Protein AF-A0A6B3MSD4-F1 (afdb_monomer_lite)

Foldseek 3Di:
DAFDWDWDDPPPDIDDIDTPDAGAPDDKDWDAPDPQKIKIWGQHPVRDIDIDMGD

Sequence (55 aa):
MGKVYCRSWDGSAWKNWKNLGGYSIAGVAAASWGPDRLDVFVVAGDHALHHKWMG

Structure (mmCIF, N/CA/C/O backbone):
data_AF-A0A6B3MSD4-F1
#
_entry.id   AF-A0A6B3MSD4-F1
#
loop_
_atom_site.group_PDB
_atom_site.id
_atom_site.type_symbol
_atom_site.label_atom_id
_atom_site.label_alt_id
_atom_site.label_comp_id
_atom_site.label_asym_id
_atom_site.label_entity_id
_atom_site.label_seq_id
_atom_site.pdbx_PDB_ins_code
_atom_site.Cartn_x
_atom_site.Cartn_y
_atom_site.Cartn_z
_atom_site.occupancy
_atom_site.B_iso_or_equiv
_atom_site.auth_seq_id
_atom_site.auth_comp_id
_atom_site.auth_asym_id
_atom_site.auth_atom_id
_atom_site.pdbx_PDB_model_num
ATOM 1 N N . MET A 1 1 ? 4.438 12.833 -10.677 1.00 82.19 1 MET A N 1
ATOM 2 C CA . MET A 1 1 ? 4.887 11.823 -9.693 1.00 82.19 1 MET A CA 1
ATOM 3 C C . MET A 1 1 ? 4.269 12.162 -8.349 1.00 82.19 1 MET A C 1
ATOM 5 O O . MET A 1 1 ? 4.523 13.247 -7.840 1.00 82.19 1 MET A O 1
ATOM 9 N N . GLY A 1 2 ? 3.405 11.296 -7.823 1.00 90.75 2 GLY A N 1
ATOM 10 C CA . GLY A 1 2 ? 2.660 11.550 -6.586 1.00 90.75 2 GLY A CA 1
ATOM 11 C C . GLY A 1 2 ? 3.289 10.844 -5.391 1.00 90.75 2 GLY A C 1
ATOM 12 O O . GLY A 1 2 ? 3.633 9.668 -5.481 1.00 90.75 2 GLY A O 1
ATOM 13 N N . LYS A 1 3 ? 3.442 11.544 -4.265 1.00 94.94 3 LYS A N 1
ATOM 14 C CA . LYS A 1 3 ? 3.799 10.908 -2.989 1.00 94.94 3 LYS A CA 1
ATOM 15 C C . LYS A 1 3 ? 2.642 10.033 -2.506 1.00 94.94 3 LYS A C 1
ATOM 17 O O . LYS A 1 3 ? 1.479 10.370 -2.713 1.00 94.94 3 LYS A O 1
ATOM 22 N N . VAL A 1 4 ? 2.973 8.923 -1.856 1.00 94.81 4 VAL A N 1
ATOM 23 C CA . VAL A 1 4 ? 1.994 7.941 -1.384 1.0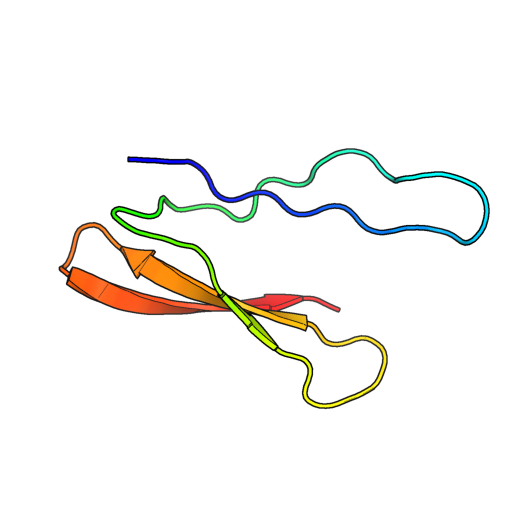0 94.81 4 VAL A CA 1
ATOM 24 C C . VAL A 1 4 ? 1.863 8.086 0.128 1.00 94.81 4 VAL A C 1
ATOM 26 O O . VAL A 1 4 ? 2.859 8.035 0.854 1.00 94.81 4 VAL A O 1
ATOM 29 N N . TYR A 1 5 ? 0.637 8.292 0.601 1.00 95.56 5 TYR A N 1
ATOM 30 C CA . TYR A 1 5 ? 0.321 8.467 2.016 1.00 95.56 5 TYR A CA 1
ATOM 31 C C . TYR A 1 5 ? -0.770 7.488 2.439 1.00 95.56 5 TYR A C 1
ATOM 33 O O . TYR A 1 5 ? -1.629 7.131 1.635 1.00 95.56 5 TYR A O 1
ATOM 41 N N . CYS A 1 6 ? -0.773 7.103 3.712 1.00 93.56 6 CYS A N 1
ATOM 42 C CA . CYS A 1 6 ? -1.900 6.411 4.330 1.00 9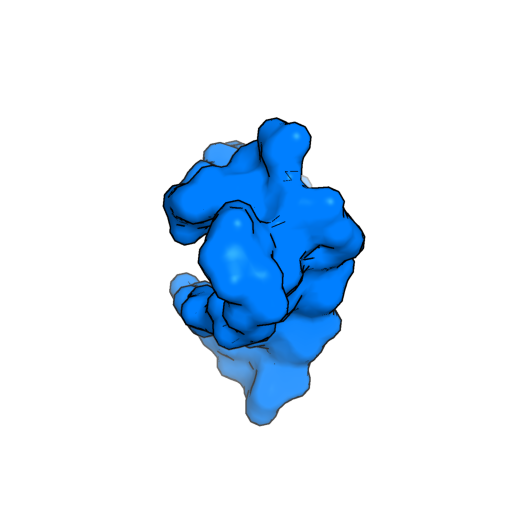3.56 6 CYS A CA 1
ATOM 43 C C . CYS A 1 6 ? -2.329 7.111 5.618 1.00 93.56 6 CYS A C 1
ATOM 45 O O . CYS A 1 6 ? -1.562 7.853 6.229 1.00 93.56 6 CYS A O 1
ATOM 47 N N . ARG A 1 7 ? -3.561 6.858 6.043 1.00 94.56 7 ARG A N 1
ATOM 48 C CA . ARG A 1 7 ? -4.042 7.158 7.391 1.00 94.56 7 ARG A CA 1
ATOM 49 C C . ARG A 1 7 ? -5.022 6.073 7.806 1.00 94.56 7 ARG A C 1
ATOM 51 O O . ARG A 1 7 ? -5.659 5.469 6.945 1.00 94.56 7 ARG A O 1
ATOM 58 N N . SER A 1 8 ? -5.148 5.849 9.105 1.00 92.88 8 SER A N 1
ATOM 59 C CA . SER A 1 8 ? -6.074 4.872 9.671 1.00 92.88 8 SER A CA 1
ATOM 60 C C . SER A 1 8 ? -7.071 5.536 10.613 1.00 92.88 8 SER A C 1
ATOM 62 O O . SER A 1 8 ? -6.821 6.619 11.147 1.00 92.88 8 SER A O 1
ATOM 64 N N . TRP A 1 9 ? -8.218 4.885 10.769 1.00 92.56 9 TRP A N 1
ATOM 65 C CA . TRP A 1 9 ? -9.242 5.237 11.743 1.00 92.56 9 TRP A CA 1
ATOM 66 C C . TRP A 1 9 ? -8.937 4.536 13.067 1.00 92.56 9 TRP A C 1
ATOM 68 O O . TRP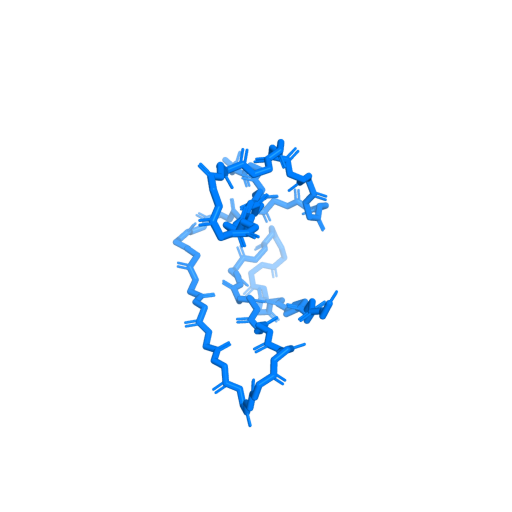 A 1 9 ? -8.602 3.353 13.060 1.00 92.56 9 TRP A O 1
ATOM 78 N N . ASP A 1 10 ? -9.034 5.246 14.188 1.00 92.75 10 ASP A N 1
ATOM 79 C CA . ASP A 1 10 ? -8.772 4.681 15.521 1.00 92.75 10 ASP A CA 1
ATOM 80 C C . ASP A 1 10 ? -10.032 4.250 16.289 1.00 92.75 10 ASP A C 1
ATOM 82 O O . ASP A 1 10 ? -9.936 3.826 17.437 1.00 92.75 10 ASP A O 1
ATOM 86 N N . GLY A 1 11 ? -11.206 4.344 15.662 1.00 96.25 11 GLY A N 1
ATOM 87 C CA . GLY A 1 11 ? -12.503 4.110 16.302 1.00 96.25 11 GLY A CA 1
ATOM 88 C C . GLY A 1 11 ? -13.266 5.402 16.600 1.00 96.25 11 GLY A C 1
ATOM 89 O O . GLY A 1 11 ? -14.488 5.361 16.713 1.00 96.25 11 GLY A O 1
ATOM 90 N N . SER A 1 12 ? -12.579 6.546 16.646 1.00 97.62 12 SER A N 1
ATOM 91 C CA . SER A 1 12 ? -13.158 7.846 17.010 1.00 97.62 12 SER A CA 1
ATOM 92 C C . SER A 1 12 ? -12.719 9.005 16.109 1.00 97.62 12 SER A C 1
ATOM 94 O O . SER A 1 12 ? -13.482 9.949 15.900 1.00 97.62 12 SER A O 1
ATOM 96 N N . ALA A 1 13 ? -11.511 8.927 15.549 1.00 97.38 13 ALA A N 1
ATOM 97 C CA . ALA A 1 13 ? -10.926 9.930 14.681 1.00 97.38 13 ALA A CA 1
ATOM 98 C C . ALA A 1 13 ? -10.004 9.296 13.626 1.00 97.38 13 ALA A C 1
ATOM 100 O O . ALA A 1 13 ? -9.509 8.171 13.744 1.00 97.38 13 ALA A O 1
ATOM 101 N N . TRP A 1 14 ? -9.753 10.057 12.559 1.00 96.50 14 TRP A N 1
ATOM 102 C CA . TRP A 1 14 ? -8.694 9.734 11.610 1.00 96.50 14 TRP A CA 1
ATOM 103 C C . TRP A 1 14 ? -7.352 10.164 12.192 1.00 96.50 14 TRP A C 1
ATOM 105 O O . TRP A 1 14 ? -7.178 11.328 12.554 1.00 96.50 14 TRP A O 1
ATOM 115 N N . LYS A 1 15 ? -6.374 9.256 12.202 1.00 95.62 15 LYS A N 1
ATOM 116 C CA . LYS A 1 15 ? -4.988 9.602 12.527 1.00 95.62 15 LYS A CA 1
ATOM 117 C C . LYS A 1 15 ? -4.386 10.518 11.455 1.00 95.62 15 LYS A C 1
ATOM 119 O O . LYS A 1 15 ? -4.871 10.601 10.322 1.00 95.62 15 LYS A O 1
ATOM 124 N N . ASN A 1 16 ? -3.281 11.171 11.809 1.0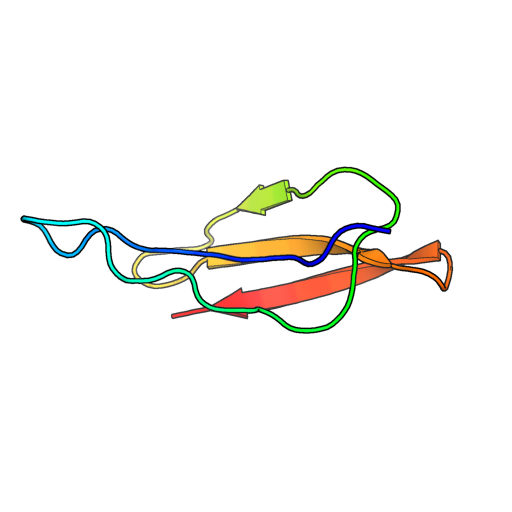0 97.69 16 ASN A N 1
ATOM 125 C CA . ASN A 1 16 ? -2.495 11.969 10.871 1.00 97.69 16 ASN A CA 1
ATOM 126 C C . ASN A 1 16 ? -2.025 11.130 9.674 1.00 97.69 16 ASN A C 1
ATOM 128 O O . ASN A 1 16 ? -1.726 9.941 9.799 1.00 97.69 16 ASN A O 1
ATOM 132 N N . TRP A 1 17 ? -1.922 11.778 8.514 1.00 96.31 17 TRP A N 1
ATOM 133 C CA . TRP A 1 17 ? -1.357 11.163 7.318 1.00 96.31 17 TRP A CA 1
ATOM 134 C C . TRP A 1 17 ? 0.102 10.756 7.545 1.00 96.31 17 TRP A C 1
ATOM 136 O O . TRP A 1 17 ? 0.932 11.558 7.971 1.00 96.31 17 TRP A O 1
ATOM 146 N N . LYS A 1 18 ? 0.426 9.512 7.201 1.00 95.38 18 LYS A N 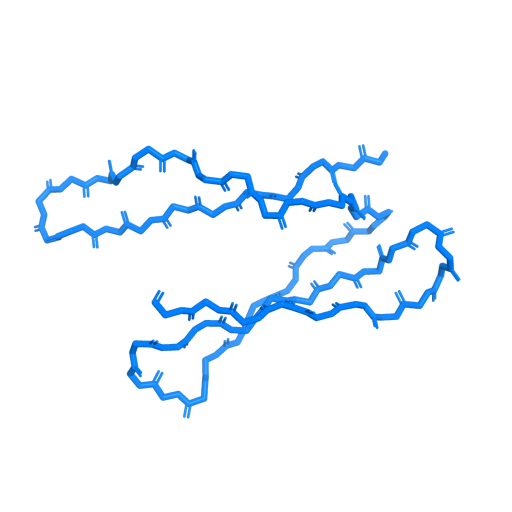1
ATOM 147 C CA . LYS A 1 18 ? 1.767 8.935 7.236 1.00 95.38 18 LYS A CA 1
ATOM 148 C C . LYS A 1 18 ? 2.310 8.820 5.817 1.00 95.38 18 LYS A C 1
ATOM 150 O O . LYS A 1 18 ? 1.670 8.231 4.949 1.00 95.38 18 LYS A O 1
ATOM 155 N N . ASN A 1 19 ? 3.503 9.362 5.586 1.00 95.19 19 ASN A N 1
ATOM 156 C CA . ASN A 1 19 ? 4.215 9.205 4.319 1.00 95.19 19 ASN A CA 1
ATOM 157 C C . ASN A 1 19 ? 4.763 7.777 4.203 1.00 95.19 19 ASN A C 1
ATOM 159 O O . ASN A 1 19 ? 5.411 7.275 5.125 1.00 95.19 19 ASN A O 1
ATOM 163 N N . LEU A 1 20 ? 4.510 7.122 3.073 1.00 94.56 20 LEU A N 1
ATOM 164 C CA . LEU A 1 20 ? 4.938 5.746 2.831 1.00 94.56 20 LEU A CA 1
ATOM 165 C C . LEU A 1 20 ? 6.295 5.633 2.138 1.00 94.56 20 LEU A C 1
ATOM 167 O O . LEU A 1 20 ? 6.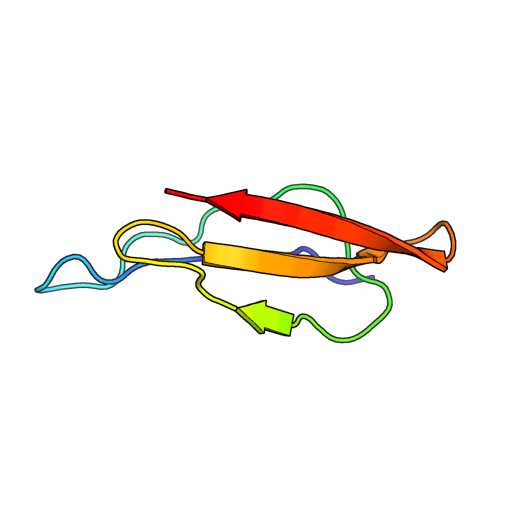833 4.528 2.056 1.00 94.56 20 LEU A O 1
ATOM 171 N N . GLY A 1 21 ? 6.894 6.761 1.763 1.00 92.62 21 GLY A N 1
ATOM 172 C CA . GLY A 1 21 ? 8.123 6.811 0.988 1.00 92.62 21 GLY A CA 1
ATOM 173 C C . GLY A 1 21 ? 7.861 6.605 -0.503 1.00 92.62 21 GLY A C 1
ATOM 174 O O . GLY A 1 21 ? 6.750 6.291 -0.926 1.00 92.62 21 GLY A O 1
ATOM 175 N N . GLY A 1 22 ? 8.899 6.819 -1.312 1.00 91.81 22 GLY A N 1
ATOM 176 C CA . GLY A 1 22 ? 8.807 6.679 -2.765 1.00 91.81 22 GLY A CA 1
ATOM 177 C C . GLY A 1 22 ? 7.854 7.680 -3.430 1.00 91.81 22 GLY A C 1
ATOM 178 O O . GLY A 1 22 ? 7.562 8.758 -2.894 1.00 91.81 22 GLY A O 1
ATOM 179 N N . TYR A 1 23 ? 7.428 7.339 -4.643 1.00 94.69 23 TYR A N 1
ATOM 180 C CA . TYR A 1 23 ? 6.397 8.032 -5.409 1.00 94.69 23 TYR A CA 1
ATOM 181 C C . TYR A 1 23 ? 5.763 7.065 -6.416 1.00 94.69 23 TYR A C 1
ATOM 183 O O . TYR A 1 23 ? 6.428 6.155 -6.904 1.00 94.69 23 TYR A O 1
ATOM 191 N N . SER A 1 24 ? 4.493 7.290 -6.743 1.00 97.25 24 SER A N 1
ATOM 192 C CA . SER A 1 24 ? 3.808 6.607 -7.840 1.00 97.25 24 SER A CA 1
ATOM 193 C C . SER A 1 24 ? 3.864 7.453 -9.112 1.00 97.25 24 SER A C 1
ATOM 195 O O . SER A 1 24 ? 3.770 8.691 -9.064 1.00 97.25 24 SER A O 1
ATOM 197 N N . ILE A 1 25 ? 3.995 6.787 -10.256 1.00 97.50 25 ILE A N 1
ATOM 198 C CA . ILE A 1 25 ? 3.792 7.387 -11.581 1.00 97.50 25 ILE A CA 1
ATOM 199 C C . ILE A 1 25 ? 2.386 7.121 -12.141 1.00 97.50 25 ILE A C 1
ATOM 201 O O . ILE A 1 25 ? 2.025 7.707 -13.156 1.00 97.50 25 ILE A O 1
ATOM 205 N N . ALA A 1 26 ? 1.591 6.285 -11.468 1.00 95.06 26 ALA A N 1
ATOM 206 C CA . ALA A 1 26 ? 0.234 5.902 -11.854 1.00 95.06 26 ALA A CA 1
ATOM 207 C C . ALA A 1 26 ? -0.716 5.900 -10.633 1.00 95.06 26 ALA A C 1
ATOM 209 O O . ALA A 1 26 ? -0.454 6.557 -9.620 1.00 95.06 26 ALA A O 1
ATOM 210 N N . GLY A 1 27 ? -1.827 5.163 -10.719 1.00 94.31 27 GLY A N 1
ATOM 211 C CA . GLY A 1 27 ? -2.736 4.939 -9.593 1.00 94.31 27 GLY A CA 1
ATOM 212 C C . GLY A 1 27 ? -2.091 4.173 -8.431 1.00 94.31 27 GLY A C 1
ATOM 213 O O . GLY A 1 27 ? -0.997 3.621 -8.549 1.00 94.31 27 GLY A O 1
ATOM 214 N N . VAL A 1 28 ? -2.794 4.148 -7.300 1.00 95.81 28 VAL A N 1
ATOM 215 C CA . VAL A 1 28 ? -2.435 3.370 -6.107 1.00 95.81 28 VAL A CA 1
ATOM 216 C C . VAL A 1 28 ? -3.525 2.326 -5.889 1.00 95.81 28 VAL A C 1
ATOM 218 O O . VAL A 1 28 ? -4.705 2.670 -5.927 1.00 95.81 28 VAL A O 1
ATOM 221 N N . ALA A 1 29 ? -3.140 1.074 -5.651 1.00 96.88 29 ALA A N 1
ATOM 222 C CA . ALA A 1 29 ? -4.062 0.000 -5.289 1.00 96.88 29 ALA A CA 1
ATOM 223 C C . ALA A 1 29 ? -3.737 -0.530 -3.888 1.00 96.88 29 ALA A C 1
ATOM 225 O O . ALA A 1 29 ? -2.579 -0.511 -3.466 1.00 96.88 29 ALA A O 1
ATOM 226 N N . ALA A 1 30 ? -4.754 -1.003 -3.170 1.00 95.50 30 ALA A N 1
ATOM 227 C CA . ALA A 1 30 ? -4.591 -1.591 -1.848 1.00 95.50 30 ALA A CA 1
ATOM 228 C C . ALA A 1 30 ? -5.425 -2.868 -1.710 1.00 95.50 30 ALA A C 1
ATOM 230 O O . ALA A 1 30 ? -6.547 -2.938 -2.212 1.00 95.50 30 ALA A O 1
ATOM 231 N N . ALA A 1 31 ? -4.875 -3.860 -1.016 1.00 96.19 31 ALA A N 1
ATOM 232 C CA . ALA A 1 31 ? -5.544 -5.108 -0.667 1.00 96.19 31 ALA A CA 1
ATOM 233 C C . ALA A 1 31 ? -5.192 -5.501 0.774 1.00 96.19 31 ALA A C 1
ATOM 235 O O . ALA A 1 31 ? -4.203 -5.029 1.328 1.00 96.19 31 ALA A O 1
ATOM 236 N N . SER A 1 32 ? -5.995 -6.368 1.385 1.00 95.25 32 SER A N 1
ATOM 237 C CA . SER A 1 32 ? -5.722 -6.919 2.714 1.00 95.25 32 SER A CA 1
ATOM 238 C C . SER A 1 32 ? -5.729 -8.441 2.646 1.00 95.25 32 SER A C 1
ATOM 240 O O . SER A 1 32 ? -6.614 -9.031 2.028 1.00 95.25 32 SER A O 1
ATOM 242 N N . TRP A 1 33 ? -4.724 -9.071 3.257 1.00 90.19 33 TRP A N 1
ATOM 243 C CA . TRP A 1 33 ? -4.626 -10.533 3.385 1.00 90.19 33 TRP A CA 1
ATOM 244 C C . TRP A 1 33 ? -5.113 -11.051 4.743 1.00 90.19 33 TRP A C 1
ATOM 246 O O . TRP A 1 33 ? -5.069 -12.252 4.995 1.00 90.19 33 TRP A O 1
ATOM 256 N N . GLY A 1 34 ? -5.564 -10.162 5.625 1.00 92.38 34 GLY A N 1
ATOM 257 C CA . GLY A 1 34 ? -6.035 -10.505 6.958 1.00 92.38 34 GLY A CA 1
ATOM 258 C C . GLY A 1 34 ? -6.140 -9.276 7.861 1.00 92.38 34 GLY A C 1
ATOM 259 O O . GLY A 1 34 ? -5.720 -8.184 7.465 1.00 92.38 34 GLY A O 1
ATOM 260 N N . PRO A 1 35 ? -6.693 -9.445 9.074 1.00 90.00 35 PRO A N 1
ATOM 261 C CA . PRO A 1 35 ? -6.732 -8.386 10.077 1.00 90.00 35 PRO A CA 1
ATOM 262 C C . PRO A 1 35 ? -5.346 -7.772 10.302 1.00 90.00 35 PRO A C 1
ATOM 264 O O . PRO A 1 35 ? -4.334 -8.461 10.188 1.00 90.00 35 PRO A O 1
ATOM 267 N N . ASP A 1 36 ? -5.316 -6.472 10.594 1.00 87.25 36 ASP A N 1
ATOM 268 C CA . ASP A 1 36 ? -4.095 -5.711 10.903 1.00 87.25 36 ASP A CA 1
ATOM 269 C C . ASP A 1 36 ? -3.011 -5.748 9.814 1.00 87.25 36 ASP A C 1
ATOM 271 O O . ASP A 1 36 ? -1.832 -5.524 10.079 1.00 87.25 36 ASP A O 1
ATOM 275 N N . ARG A 1 37 ? -3.399 -6.007 8.558 1.00 92.12 37 ARG A N 1
ATOM 276 C CA . ARG A 1 37 ? -2.489 -5.934 7.418 1.00 92.12 37 ARG A CA 1
ATOM 277 C C . ARG A 1 37 ? -3.127 -5.275 6.203 1.00 92.12 37 ARG A C 1
ATOM 279 O O . ARG A 1 37 ? -4.166 -5.714 5.706 1.00 92.12 37 ARG A O 1
ATOM 286 N N . LEU A 1 38 ? -2.438 -4.265 5.676 1.00 93.12 38 LEU A N 1
ATOM 287 C CA . LEU A 1 38 ? -2.744 -3.625 4.401 1.00 93.12 38 LEU A CA 1
ATOM 288 C C . LEU A 1 38 ? -1.517 -3.650 3.486 1.00 93.12 38 LEU A C 1
ATOM 290 O O . LEU A 1 38 ? -0.446 -3.158 3.842 1.00 93.12 38 LEU A O 1
ATOM 294 N N . ASP A 1 39 ? -1.694 -4.188 2.289 1.00 95.69 39 ASP A N 1
ATOM 295 C CA . ASP A 1 39 ? -0.702 -4.254 1.226 1.00 95.69 39 ASP A CA 1
ATOM 296 C C . ASP A 1 39 ? -1.008 -3.169 0.186 1.00 95.69 39 ASP A C 1
ATOM 298 O O . ASP A 1 39 ? -2.113 -3.112 -0.354 1.00 95.69 39 ASP A O 1
ATOM 302 N N . VAL A 1 40 ? -0.039 -2.291 -0.087 1.00 96.44 40 VAL A N 1
ATOM 303 C CA . VAL A 1 40 ? -0.167 -1.164 -1.025 1.00 96.44 40 VAL A CA 1
ATOM 304 C C . VAL A 1 40 ? 0.745 -1.377 -2.225 1.00 96.44 40 VAL A C 1
ATOM 306 O O . VAL A 1 40 ? 1.926 -1.684 -2.058 1.00 96.44 40 VAL A O 1
ATOM 309 N N . PHE A 1 41 ? 0.201 -1.167 -3.424 1.00 97.06 41 PHE A N 1
ATOM 310 C CA . PHE A 1 41 ? 0.858 -1.404 -4.707 1.00 97.06 41 PHE A CA 1
ATOM 311 C C . PHE A 1 41 ? 0.879 -0.135 -5.556 1.00 97.06 41 PHE A C 1
ATOM 313 O O . PHE A 1 41 ? -0.132 0.568 -5.668 1.00 97.06 41 PHE A O 1
ATOM 320 N N . VAL A 1 42 ? 2.027 0.140 -6.175 1.00 97.50 42 VAL A N 1
ATOM 321 C CA . VAL A 1 42 ? 2.227 1.282 -7.077 1.00 97.50 42 VAL A CA 1
ATOM 322 C C . VAL A 1 42 ? 3.112 0.902 -8.254 1.00 97.50 42 VAL A C 1
ATOM 324 O O . VAL A 1 42 ? 3.955 0.016 -8.141 1.00 97.50 42 VAL A O 1
ATOM 327 N N . VAL A 1 43 ? 2.971 1.625 -9.361 1.00 97.75 43 VAL A N 1
ATOM 328 C CA . VAL A 1 43 ? 4.004 1.656 -10.402 1.00 97.75 43 VAL A CA 1
ATOM 329 C C . VAL A 1 43 ? 4.968 2.786 -10.052 1.00 97.75 43 VAL A C 1
ATOM 331 O O . VAL A 1 43 ? 4.537 3.937 -9.916 1.00 97.75 43 VAL A O 1
ATOM 334 N N . ALA A 1 44 ? 6.248 2.470 -9.859 1.00 95.62 44 ALA A N 1
ATOM 335 C CA . ALA A 1 44 ? 7.274 3.450 -9.501 1.00 95.62 44 ALA A CA 1
ATOM 336 C C . ALA A 1 44 ? 7.996 4.004 -10.743 1.00 95.62 44 ALA A C 1
ATOM 338 O O . ALA A 1 44 ? 7.675 3.663 -11.880 1.00 95.62 44 ALA A O 1
ATOM 339 N N . GLY A 1 45 ? 8.951 4.916 -10.535 1.00 95.88 45 GLY A N 1
ATOM 340 C CA . GLY A 1 45 ? 9.661 5.596 -11.629 1.00 95.88 45 GLY A CA 1
ATOM 341 C C . GLY A 1 45 ? 10.545 4.696 -12.495 1.00 95.88 45 GLY A C 1
ATOM 342 O O . GLY A 1 45 ? 10.903 5.090 -13.597 1.00 95.88 45 GLY A O 1
ATOM 343 N N . ASP A 1 46 ? 10.867 3.496 -12.023 1.00 96.25 46 ASP A N 1
ATOM 344 C CA . ASP A 1 46 ? 11.565 2.448 -12.774 1.00 96.25 46 ASP A CA 1
ATOM 345 C C . ASP A 1 46 ? 10.614 1.583 -13.622 1.00 96.25 46 ASP A C 1
ATOM 347 O O . ASP A 1 46 ? 11.039 0.586 -14.198 1.00 96.25 46 ASP A O 1
ATOM 351 N N . HIS A 1 47 ? 9.330 1.952 -13.697 1.00 96.00 47 HIS A N 1
ATOM 352 C CA . HIS A 1 47 ? 8.263 1.197 -14.359 1.00 96.00 47 HIS A CA 1
ATOM 353 C C . HIS A 1 47 ? 8.011 -0.204 -13.777 1.00 96.00 47 HIS A C 1
ATOM 355 O O . HIS A 1 47 ? 7.263 -0.985 -14.368 1.00 96.00 47 HIS A O 1
ATOM 361 N N . ALA A 1 48 ? 8.565 -0.519 -12.603 1.00 97.56 48 ALA A N 1
ATOM 362 C CA . ALA A 1 48 ? 8.272 -1.753 -11.895 1.00 97.56 48 ALA A CA 1
ATOM 363 C C . ALA A 1 48 ? 7.059 -1.590 -10.966 1.00 97.56 48 ALA A C 1
ATOM 365 O O . ALA A 1 48 ? 6.710 -0.487 -10.525 1.00 97.56 48 ALA A O 1
ATOM 366 N N . LEU A 1 49 ? 6.426 -2.720 -10.642 1.00 97.12 49 LEU A N 1
ATOM 367 C CA . LEU A 1 49 ? 5.441 -2.804 -9.569 1.00 97.12 49 LEU A CA 1
ATOM 368 C C . LEU A 1 49 ? 6.180 -2.866 -8.228 1.00 97.12 49 LEU A C 1
ATOM 370 O O . LEU A 1 49 ? 6.915 -3.815 -7.964 1.00 97.12 49 LEU A O 1
ATOM 374 N N . HIS A 1 50 ? 5.957 -1.872 -7.375 1.00 97.38 50 HIS A N 1
ATOM 375 C CA . HIS A 1 50 ? 6.486 -1.828 -6.014 1.00 97.38 50 HIS A CA 1
ATOM 376 C C . HIS A 1 50 ? 5.373 -2.102 -5.010 1.00 97.38 50 HIS A C 1
ATOM 378 O O . HIS A 1 50 ? 4.217 -1.719 -5.216 1.00 97.38 50 HIS A O 1
ATOM 384 N N . HIS A 1 51 ? 5.738 -2.738 -3.900 1.00 95.25 51 HIS A N 1
ATOM 385 C CA . HIS A 1 51 ? 4.822 -3.127 -2.834 1.00 95.25 51 HIS A CA 1
ATOM 386 C C . HIS A 1 51 ? 5.359 -2.706 -1.466 1.00 95.25 51 HIS A C 1
ATOM 388 O O . HIS A 1 51 ? 6.560 -2.764 -1.203 1.00 95.25 51 HIS A O 1
ATOM 394 N N . LYS A 1 52 ? 4.447 -2.289 -0.584 1.00 94.94 52 LYS A N 1
ATOM 395 C CA . LYS A 1 52 ? 4.722 -2.071 0.835 1.00 94.94 52 LYS A CA 1
ATOM 396 C C . LYS A 1 52 ? 3.561 -2.590 1.669 1.00 94.94 52 LYS A C 1
ATOM 398 O O . LYS A 1 52 ? 2.415 -2.228 1.408 1.00 94.94 52 LYS A O 1
ATOM 403 N N . TRP A 1 53 ? 3.860 -3.361 2.710 1.00 92.31 53 TRP A N 1
ATOM 404 C CA . TRP A 1 53 ? 2.865 -3.747 3.706 1.00 92.31 53 TRP A CA 1
ATOM 405 C C . TRP A 1 53 ? 2.917 -2.832 4.933 1.00 92.31 53 TRP A C 1
ATOM 407 O O . TRP A 1 53 ? 3.957 -2.260 5.280 1.00 92.31 53 TRP A O 1
ATOM 417 N N . MET A 1 54 ? 1.775 -2.698 5.594 1.00 87.38 54 MET A N 1
ATOM 418 C CA . MET A 1 54 ? 1.600 -2.003 6.866 1.00 87.38 54 MET A CA 1
ATOM 419 C C . MET A 1 54 ? 0.761 -2.868 7.799 1.00 87.38 54 MET A C 1
ATOM 421 O O . MET A 1 54 ? -0.208 -3.474 7.344 1.00 87.38 54 MET A O 1
ATOM 425 N N . GLY A 1 55 ? 1.131 -2.859 9.078 1.00 78.19 55 GLY A N 1
ATOM 426 C CA . GLY A 1 55 ? 0.323 -3.278 10.220 1.00 78.19 55 GLY A CA 1
ATOM 427 C C . GLY A 1 55 ? 0.410 -2.234 11.322 1.00 78.19 55 GLY A C 1
ATOM 428 O O . GLY A 1 55 ? 1.319 -1.366 11.227 1.00 78.19 55 GLY A O 1
#

pLDDT: mean 94.24, std 3.68, range [78.19, 97.75]

Secondary structure (DSSP, 8-state):
-B--EE--B-SSSBPPPEE-SS-BSS-EEEEEEETTEEEEEEE-TTSSEEEEEE-

Radius of gyration: 12.09 Å; chains: 1; bounding box: 25×22×31 Å